Protein AF-A0A7X3X3S0-F1 (afdb_monomer_lite)

Radius of gyration: 16.03 Å; chains: 1; bounding box: 27×20×48 Å

Sequence (55 aa):
MPIYEYTCEDCGLDFERLVLGRTAPSCPGCESTRLQRRLSLPRVKSSTTRDMAMR

Structure (mmCIF, N/CA/C/O backbone):
data_AF-A0A7X3X3S0-F1
#
_entry.id   AF-A0A7X3X3S0-F1
#
loop_
_atom_site.group_PDB
_atom_site.id
_atom_site.type_symbol
_atom_site.label_atom_id
_atom_site.label_alt_id
_atom_site.label_comp_id
_atom_site.label_asym_id
_atom_site.label_entity_id
_atom_site.label_seq_id
_atom_site.pdbx_PDB_ins_code
_atom_site.Cartn_x
_atom_site.Cartn_y
_atom_site.Cartn_z
_atom_site.occupancy
_atom_site.B_iso_or_equiv
_atom_site.auth_seq_id
_atom_site.auth_comp_id
_atom_site.auth_asym_id
_atom_site.auth_atom_id
_atom_site.pdbx_PDB_model_num
ATOM 1 N N . MET A 1 1 ? 14.025 -5.794 -4.353 1.00 62.72 1 MET A N 1
ATOM 2 C CA . MET A 1 1 ? 13.016 -5.327 -3.376 1.00 62.72 1 MET A CA 1
ATOM 3 C C . MET A 1 1 ? 11.811 -4.821 -4.148 1.00 62.72 1 MET A C 1
ATOM 5 O O . MET A 1 1 ? 11.982 -3.852 -4.876 1.00 62.72 1 MET A O 1
ATOM 9 N N . PRO A 1 2 ? 10.648 -5.487 -4.080 1.00 70.94 2 PRO A N 1
ATOM 10 C CA . PRO A 1 2 ? 9.463 -5.014 -4.779 1.00 70.94 2 PRO A CA 1
ATOM 11 C C . PRO A 1 2 ? 8.813 -3.865 -3.995 1.00 70.94 2 PRO A C 1
ATOM 13 O O . PRO A 1 2 ? 8.434 -4.021 -2.833 1.00 70.94 2 PRO A O 1
ATOM 16 N N . ILE A 1 3 ? 8.718 -2.706 -4.637 1.00 82.94 3 ILE A N 1
ATOM 17 C CA . ILE A 1 3 ? 7.870 -1.597 -4.198 1.00 82.94 3 ILE A CA 1
ATOM 18 C C . ILE A 1 3 ? 6.550 -1.755 -4.946 1.00 82.94 3 ILE A C 1
ATOM 20 O O . ILE A 1 3 ? 6.553 -2.064 -6.139 1.00 82.94 3 ILE A O 1
ATOM 24 N N . TYR A 1 4 ? 5.440 -1.590 -4.239 1.00 85.56 4 TYR A N 1
ATOM 25 C CA . TYR A 1 4 ? 4.113 -1.603 -4.834 1.00 85.56 4 TYR A CA 1
A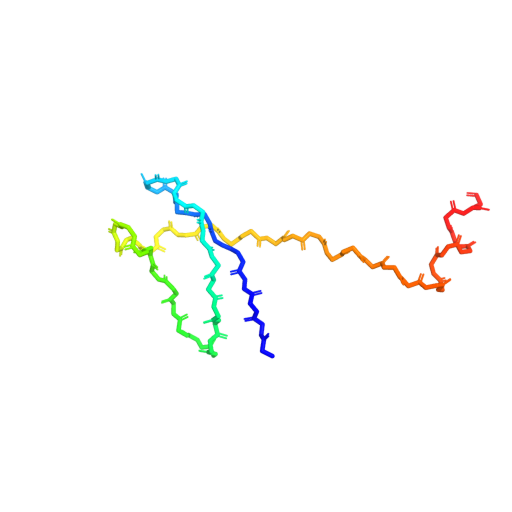TOM 26 C C . TYR A 1 4 ? 3.393 -0.302 -4.495 1.00 85.56 4 TYR A C 1
ATOM 28 O O . TYR A 1 4 ? 3.539 0.229 -3.393 1.00 85.56 4 TYR A O 1
ATOM 36 N N . GLU A 1 5 ? 2.598 0.177 -5.440 1.00 88.88 5 GLU A N 1
ATOM 37 C CA . GLU A 1 5 ? 1.646 1.258 -5.221 1.00 88.88 5 GLU A CA 1
ATOM 38 C C . GLU A 1 5 ? 0.343 0.678 -4.656 1.00 88.88 5 GLU A C 1
ATOM 40 O O . GLU A 1 5 ? -0.108 -0.407 -5.048 1.00 88.88 5 GLU A O 1
ATOM 45 N N . TYR A 1 6 ? -0.275 1.403 -3.734 1.00 91.06 6 TYR A N 1
ATOM 46 C CA . TYR A 1 6 ? -1.545 1.061 -3.113 1.00 91.06 6 TYR A CA 1
ATOM 47 C C . TYR A 1 6 ? -2.463 2.277 -3.099 1.00 91.06 6 TYR A C 1
ATOM 49 O O . TYR A 1 6 ? -2.019 3.394 -2.857 1.00 91.06 6 TYR A O 1
ATOM 57 N N . THR A 1 7 ? -3.751 2.027 -3.299 1.00 91.75 7 THR A N 1
ATOM 58 C CA . THR A 1 7 ? -4.824 3.002 -3.098 1.00 91.75 7 THR A CA 1
ATOM 59 C C . THR A 1 7 ? -5.703 2.497 -1.962 1.00 91.75 7 THR A C 1
ATOM 61 O O . THR A 1 7 ? -6.170 1.356 -2.007 1.00 91.75 7 THR A O 1
ATOM 64 N N . CYS A 1 8 ? -5.923 3.301 -0.925 1.00 93.69 8 CYS A N 1
ATOM 65 C CA . CYS A 1 8 ? -6.858 2.940 0.137 1.00 93.69 8 CYS A CA 1
ATOM 66 C C . CYS A 1 8 ? -8.304 3.101 -0.339 1.00 93.69 8 CYS A C 1
ATOM 68 O O . CYS A 1 8 ? -8.681 4.165 -0.820 1.00 93.69 8 CYS A O 1
ATOM 70 N N . GLU A 1 9 ? -9.128 2.071 -0.162 1.00 92.94 9 GLU A N 1
ATOM 71 C CA . GLU A 1 9 ? -10.539 2.117 -0.568 1.00 92.94 9 GLU A CA 1
ATOM 72 C C . GLU A 1 9 ? -11.413 2.959 0.372 1.00 92.94 9 GLU A C 1
ATOM 74 O O . GLU A 1 9 ? -12.474 3.417 -0.040 1.00 92.94 9 GLU A O 1
ATOM 79 N N . ASP A 1 10 ? -10.986 3.175 1.621 1.00 92.88 10 ASP A N 1
ATOM 80 C CA . ASP A 1 10 ? -11.789 3.911 2.606 1.00 92.88 10 ASP A CA 1
ATOM 81 C C . ASP A 1 10 ? -11.529 5.422 2.569 1.00 92.88 10 ASP A C 1
ATOM 83 O O . ASP A 1 10 ? -12.467 6.210 2.656 1.00 92.88 10 ASP A O 1
ATOM 87 N N . CYS A 1 11 ? -10.267 5.844 2.437 1.00 93.19 11 CYS A N 1
ATOM 88 C CA . CYS A 1 11 ? -9.910 7.268 2.397 1.00 93.19 11 CYS A CA 1
ATOM 89 C C . CYS A 1 11 ? -9.469 7.768 1.016 1.00 93.19 11 CYS A C 1
ATOM 91 O O . CYS A 1 11 ? -9.273 8.969 0.849 1.00 93.19 11 CYS A O 1
ATOM 93 N N . GLY A 1 12 ? -9.286 6.877 0.035 1.00 91.38 12 GLY A N 1
ATOM 94 C CA . GLY A 1 12 ? -8.817 7.241 -1.305 1.00 91.38 12 GLY A CA 1
ATOM 95 C C . GLY A 1 12 ? -7.345 7.657 -1.369 1.00 91.38 12 GLY A C 1
ATOM 96 O O . GLY A 1 12 ? -6.919 8.210 -2.377 1.00 91.38 12 GLY A O 1
ATOM 97 N N . LEU A 1 13 ? -6.567 7.438 -0.303 1.00 91.88 13 LEU A N 1
ATOM 98 C CA . LEU A 1 13 ? -5.159 7.823 -0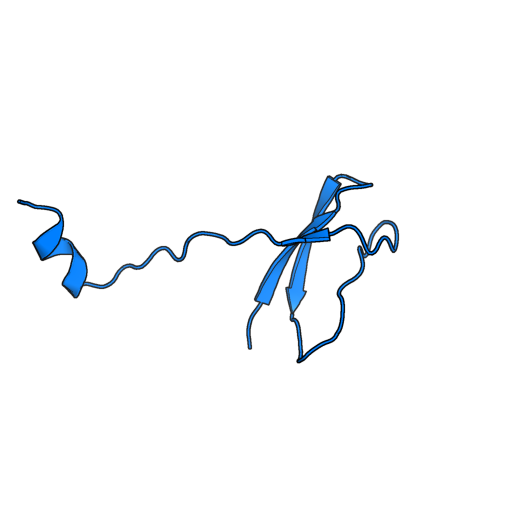.264 1.00 91.88 13 LEU A CA 1
ATOM 99 C C . LEU A 1 13 ? -4.315 6.886 -1.133 1.00 91.88 13 LEU A C 1
ATOM 101 O O . LEU A 1 13 ? -4.282 5.676 -0.893 1.00 91.88 13 LEU A O 1
ATOM 105 N N . ASP A 1 14 ? -3.581 7.471 -2.072 1.00 90.81 14 ASP A N 1
ATOM 106 C CA . ASP A 1 14 ? -2.560 6.786 -2.858 1.00 90.81 14 ASP A CA 1
ATOM 107 C C . ASP A 1 14 ? -1.207 6.852 -2.143 1.00 90.81 14 ASP A C 1
ATOM 109 O O . ASP A 1 14 ? -0.755 7.923 -1.730 1.00 90.81 14 ASP A O 1
ATOM 113 N N . PHE A 1 15 ? -0.547 5.706 -1.984 1.00 90.06 15 PHE A N 1
ATOM 114 C CA . PHE A 1 15 ? 0.774 5.628 -1.368 1.00 90.06 15 PHE A CA 1
ATOM 115 C C . PHE A 1 15 ? 1.591 4.446 -1.886 1.00 90.06 15 PHE A C 1
ATOM 117 O O . PHE A 1 15 ? 1.071 3.423 -2.328 1.00 90.06 15 PHE A O 1
ATOM 124 N N . GLU A 1 16 ? 2.909 4.565 -1.777 1.00 88.88 16 GLU A N 1
ATOM 125 C CA . GLU A 1 16 ? 3.843 3.505 -2.138 1.00 88.88 16 GLU A CA 1
ATOM 126 C C . GLU A 1 16 ? 4.334 2.787 -0.887 1.00 88.88 16 GLU A C 1
ATOM 128 O O . GLU A 1 16 ? 4.731 3.410 0.104 1.00 88.88 16 GLU A O 1
ATOM 133 N N . ARG A 1 17 ? 4.338 1.451 -0.921 1.00 85.06 17 ARG A N 1
ATOM 134 C CA . ARG A 1 17 ? 4.859 0.654 0.186 1.00 85.06 17 ARG A CA 1
ATOM 135 C C . ARG A 1 17 ? 5.801 -0.431 -0.292 1.00 85.06 17 ARG A C 1
ATOM 137 O O . ARG A 1 17 ? 5.506 -1.239 -1.171 1.00 85.06 17 ARG A O 1
ATOM 144 N N . LEU A 1 18 ? 6.948 -0.472 0.375 1.00 85.31 18 LEU A N 1
ATOM 145 C CA . LEU A 1 18 ? 7.890 -1.568 0.263 1.00 85.31 18 LEU A CA 1
ATOM 146 C C . LEU A 1 18 ? 7.381 -2.767 1.061 1.00 85.31 18 LEU A C 1
ATOM 148 O O . LEU A 1 18 ? 7.274 -2.699 2.287 1.00 85.31 18 LEU A O 1
ATOM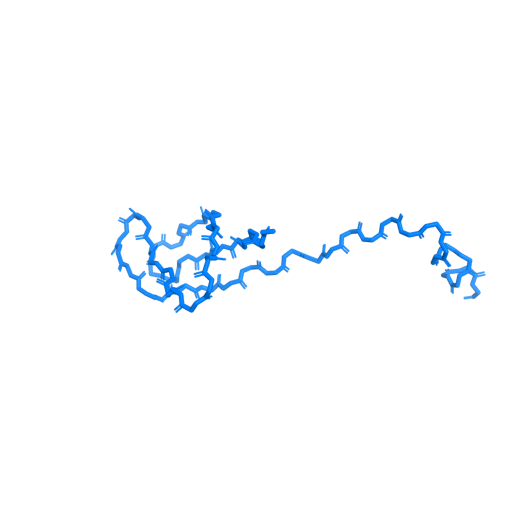 152 N N . VAL A 1 19 ? 7.069 -3.857 0.364 1.00 81.81 19 VAL A N 1
ATOM 153 C CA . VAL A 1 19 ? 6.568 -5.084 0.989 1.00 81.81 19 VAL A CA 1
ATOM 154 C C . VAL A 1 19 ? 7.729 -6.050 1.180 1.00 81.81 19 VAL A C 1
ATOM 156 O O . VAL A 1 19 ? 8.314 -6.540 0.212 1.00 81.81 19 VAL A O 1
ATOM 159 N N . LEU A 1 20 ? 8.064 -6.329 2.442 1.00 81.88 20 LEU A N 1
ATOM 160 C CA . LEU A 1 20 ? 8.997 -7.391 2.808 1.00 81.88 20 LEU A CA 1
ATOM 161 C C . LEU A 1 20 ? 8.197 -8.640 3.197 1.00 81.88 20 LEU A C 1
ATOM 163 O O . LEU A 1 20 ? 7.514 -8.655 4.217 1.00 81.88 20 LEU A O 1
ATOM 167 N N . GLY A 1 21 ? 8.281 -9.700 2.394 1.00 80.56 21 GLY A N 1
ATOM 168 C CA . GLY A 1 21 ? 7.650 -10.983 2.716 1.00 80.56 21 GLY A CA 1
ATOM 169 C C . GLY A 1 21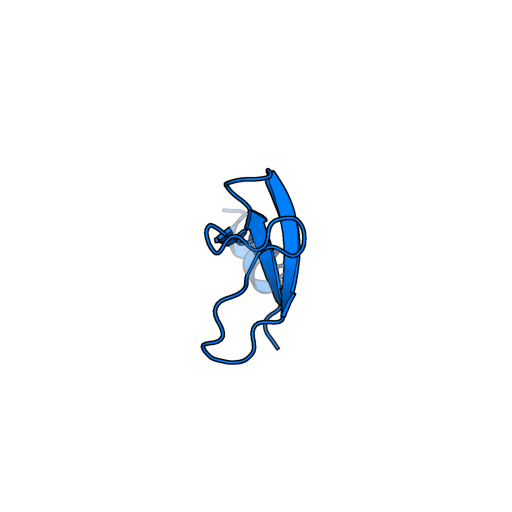 ? 6.116 -10.933 2.728 1.00 80.56 21 GLY A C 1
ATOM 170 O O . GLY A 1 21 ? 5.504 -10.481 1.765 1.00 80.56 21 GLY A O 1
ATOM 171 N N . ARG A 1 22 ? 5.496 -11.454 3.797 1.00 77.12 22 ARG A N 1
ATOM 172 C CA . ARG A 1 22 ? 4.031 -11.587 3.961 1.00 77.12 22 ARG A CA 1
ATOM 173 C C . ARG A 1 22 ? 3.409 -10.509 4.860 1.00 77.12 22 ARG A C 1
ATOM 175 O O . ARG A 1 22 ? 2.326 -10.717 5.397 1.00 77.12 22 ARG A O 1
ATOM 182 N N . THR A 1 23 ? 4.077 -9.378 5.061 1.00 80.25 23 THR A N 1
ATOM 183 C CA . THR A 1 23 ? 3.510 -8.291 5.868 1.00 80.25 23 THR A CA 1
ATOM 184 C C . THR A 1 23 ? 2.370 -7.624 5.104 1.00 80.25 23 THR A C 1
ATOM 186 O O . THR A 1 23 ? 2.588 -7.082 4.020 1.00 80.25 23 THR A O 1
ATOM 189 N N . ALA A 1 24 ? 1.159 -7.669 5.663 1.00 80.06 24 ALA A N 1
ATOM 190 C CA . ALA A 1 24 ? 0.009 -6.960 5.118 1.00 80.06 24 ALA A CA 1
ATOM 191 C C . ALA A 1 24 ? 0.201 -5.445 5.331 1.00 80.06 24 ALA A C 1
ATOM 193 O O . ALA A 1 24 ? 0.374 -5.022 6.476 1.00 80.06 24 ALA A O 1
ATOM 194 N N . PRO A 1 25 ? 0.229 -4.626 4.265 1.00 85.62 25 PRO A N 1
ATOM 195 C CA . PRO A 1 25 ? 0.302 -3.181 4.417 1.00 85.62 25 PRO A CA 1
ATOM 196 C C . PRO A 1 25 ? -1.011 -2.634 4.998 1.00 85.62 25 PRO A C 1
ATOM 198 O O . PRO A 1 25 ? -2.081 -3.191 4.762 1.00 85.62 25 PRO A O 1
ATOM 201 N N . SER A 1 26 ? -0.918 -1.532 5.738 1.00 90.75 26 SER A N 1
ATOM 202 C CA . SER A 1 26 ? -2.051 -0.731 6.210 1.00 90.75 26 SER A CA 1
ATOM 203 C C . SER A 1 26 ? -1.933 0.702 5.689 1.00 90.75 26 SER A C 1
ATOM 205 O O . SER A 1 26 ? -0.839 1.166 5.349 1.00 90.75 26 SER A O 1
ATOM 207 N N . CYS A 1 27 ? -3.067 1.392 5.575 1.00 92.00 27 CYS A N 1
ATOM 208 C CA . CYS A 1 27 ? -3.112 2.779 5.129 1.00 92.00 27 CYS A CA 1
ATOM 209 C C . CYS A 1 27 ? -2.462 3.704 6.175 1.00 92.00 27 CYS A C 1
ATOM 211 O O . CYS A 1 27 ? -2.884 3.682 7.329 1.00 92.00 27 CYS A O 1
ATOM 213 N N . PRO A 1 28 ? -1.503 4.572 5.810 1.00 90.00 28 PRO A N 1
ATOM 214 C CA . PRO A 1 28 ? -0.870 5.483 6.766 1.00 90.00 28 PRO A CA 1
ATOM 215 C C . PRO A 1 28 ? -1.775 6.646 7.211 1.00 90.00 28 PRO A C 1
ATOM 217 O O . PRO A 1 28 ? -1.452 7.316 8.184 1.00 90.00 28 PRO A O 1
ATOM 220 N N . GLY A 1 29 ? -2.880 6.913 6.503 1.00 88.88 29 GLY A N 1
ATOM 221 C CA . GLY A 1 29 ? -3.799 8.013 6.828 1.00 88.88 29 GLY A CA 1
ATOM 222 C C . GLY A 1 29 ? -5.014 7.613 7.671 1.00 88.88 29 GLY A C 1
ATOM 223 O O . GLY A 1 29 ? -5.567 8.452 8.372 1.00 88.88 29 GLY A O 1
ATOM 224 N N . CYS A 1 30 ? -5.450 6.353 7.594 1.00 92.12 30 CYS A N 1
ATOM 225 C CA . CYS A 1 30 ? -6.655 5.872 8.284 1.00 92.12 30 CYS A CA 1
ATOM 226 C C . CYS A 1 30 ? -6.500 4.489 8.932 1.00 92.12 30 CYS A C 1
ATOM 228 O O . CYS A 1 30 ? -7.479 3.946 9.428 1.00 92.12 30 CYS A O 1
ATOM 230 N N . GLU A 1 31 ? -5.305 3.891 8.873 1.00 90.94 31 GLU A N 1
ATOM 231 C CA . GLU A 1 31 ? -4.979 2.561 9.417 1.00 90.94 31 GLU A CA 1
ATOM 232 C C . GLU A 1 31 ? -5.796 1.389 8.845 1.00 90.94 31 GLU A C 1
ATOM 234 O O . GLU A 1 31 ? -5.641 0.247 9.275 1.00 90.94 31 GLU A O 1
ATOM 239 N N . SER A 1 32 ? -6.607 1.629 7.810 1.00 90.88 32 SER A N 1
ATOM 240 C CA . SER A 1 32 ? -7.377 0.577 7.152 1.00 90.88 32 SER A CA 1
ATOM 241 C C . SER A 1 32 ? -6.486 -0.456 6.457 1.00 90.88 32 SER A C 1
ATOM 243 O O . SER A 1 32 ? -5.444 -0.140 5.876 1.00 90.88 32 SER A O 1
ATOM 245 N N . THR A 1 33 ? -6.941 -1.707 6.472 1.00 89.38 33 THR A N 1
ATOM 246 C CA . THR A 1 33 ? -6.365 -2.833 5.724 1.00 89.38 33 THR A CA 1
ATOM 247 C C . THR A 1 33 ? -6.995 -3.006 4.338 1.00 89.38 33 THR A C 1
ATOM 249 O O . THR A 1 33 ? -6.533 -3.840 3.555 1.00 89.38 33 THR A O 1
ATOM 252 N N . ARG A 1 34 ? -8.022 -2.212 3.998 1.00 91.81 34 ARG A N 1
ATOM 253 C CA . ARG A 1 34 ? -8.680 -2.211 2.683 1.00 91.81 34 ARG A CA 1
ATOM 254 C C . ARG A 1 34 ? -7.863 -1.413 1.671 1.00 91.81 34 ARG A C 1
ATOM 256 O O . ARG A 1 34 ? -8.090 -0.223 1.438 1.00 91.81 34 ARG A O 1
ATOM 263 N N . LEU A 1 35 ? -6.868 -2.084 1.104 1.00 90.50 35 LEU A N 1
ATOM 264 C CA . LEU A 1 35 ? -5.936 -1.507 0.146 1.00 90.50 35 LEU A CA 1
ATOM 265 C C . LEU A 1 35 ? -6.034 -2.216 -1.201 1.00 90.50 35 LEU A C 1
ATOM 267 O O . LEU A 1 35 ? -5.832 -3.428 -1.297 1.00 90.50 35 LEU A O 1
ATOM 271 N N . GLN A 1 36 ? -6.226 -1.440 -2.258 1.00 90.12 36 GLN A N 1
ATOM 272 C CA . GLN A 1 36 ? -6.151 -1.919 -3.626 1.00 90.12 36 GLN A CA 1
ATOM 273 C C . GLN A 1 36 ? -4.716 -1.766 -4.140 1.00 90.12 36 GLN A C 1
ATOM 275 O O . GLN A 1 36 ? -4.206 -0.654 -4.268 1.00 90.12 36 GLN A O 1
ATOM 280 N N . ARG A 1 37 ? -4.045 -2.880 -4.465 1.00 87.81 37 ARG A N 1
ATOM 281 C CA . ARG A 1 37 ? -2.703 -2.831 -5.069 1.00 87.81 37 ARG A CA 1
ATOM 282 C C . ARG A 1 37 ? -2.796 -2.316 -6.503 1.00 87.81 37 ARG A C 1
ATOM 284 O O . ARG A 1 37 ? -3.370 -2.976 -7.371 1.00 87.81 37 ARG A O 1
ATOM 291 N N . ARG A 1 38 ? -2.173 -1.176 -6.764 1.00 85.56 38 ARG A N 1
ATOM 292 C CA . ARG A 1 38 ? -2.000 -0.607 -8.096 1.00 85.56 38 ARG A CA 1
ATOM 293 C C . ARG A 1 38 ? -0.786 -1.279 -8.728 1.00 85.56 38 ARG A C 1
ATOM 295 O O . ARG A 1 38 ? 0.340 -1.152 -8.255 1.00 85.56 38 ARG A O 1
ATOM 302 N N . LEU A 1 39 ? -1.024 -2.065 -9.773 1.00 74.31 39 LEU A N 1
ATOM 303 C CA . LEU A 1 39 ? 0.055 -2.598 -10.594 1.00 74.31 39 LEU A CA 1
ATOM 304 C C . LEU A 1 39 ? 0.224 -1.656 -11.783 1.00 74.31 39 LEU A C 1
ATOM 306 O O . LEU A 1 39 ? -0.527 -1.733 -12.755 1.00 74.31 39 LEU A O 1
ATOM 310 N N . SER A 1 40 ? 1.178 -0.735 -11.692 1.00 65.62 40 SER A N 1
ATOM 311 C CA . SER A 1 40 ? 1.608 0.044 -12.847 1.00 65.62 40 SER A CA 1
ATOM 312 C C . SER A 1 40 ? 2.166 -0.942 -13.883 1.00 65.62 40 SER A C 1
ATOM 314 O O . SER A 1 40 ? 3.029 -1.769 -13.577 1.00 65.62 40 SER A O 1
ATOM 316 N N . LEU A 1 41 ? 1.608 -0.928 -15.102 1.00 62.34 41 LEU A N 1
ATOM 317 C CA . LEU A 1 41 ? 2.095 -1.781 -16.187 1.00 62.34 41 LEU A CA 1
ATOM 318 C C . LEU A 1 41 ? 3.592 -1.498 -16.357 1.00 62.34 41 LEU A C 1
ATOM 320 O O . LEU A 1 41 ? 3.955 -0.333 -16.556 1.00 62.34 41 LEU A O 1
ATOM 324 N N . PRO A 1 42 ? 4.476 -2.510 -16.276 1.00 59.12 42 PRO A N 1
ATOM 325 C CA . PRO A 1 42 ? 5.885 -2.273 -16.507 1.00 59.12 42 PRO A CA 1
ATOM 326 C C . PRO A 1 42 ? 6.017 -1.723 -17.922 1.00 59.12 42 PRO A C 1
ATOM 328 O O . PRO A 1 42 ? 5.665 -2.387 -18.899 1.00 59.12 42 PRO A O 1
ATOM 331 N N . ARG A 1 43 ? 6.508 -0.487 -18.049 1.00 56.53 43 ARG A N 1
ATOM 332 C CA . ARG A 1 43 ? 6.850 0.085 -19.349 1.00 56.53 43 ARG A CA 1
ATOM 333 C C . ARG A 1 43 ? 8.121 -0.600 -19.833 1.00 56.53 43 ARG A C 1
ATOM 335 O O . ARG A 1 43 ? 9.217 -0.057 -19.724 1.00 56.53 43 ARG A O 1
ATOM 342 N N . VAL A 1 44 ? 7.974 -1.824 -20.325 1.00 59.81 44 VAL A N 1
ATOM 343 C CA . VAL A 1 44 ? 9.048 -2.593 -20.943 1.00 59.81 44 VAL A CA 1
ATOM 344 C C . VAL A 1 44 ? 9.523 -1.844 -22.184 1.00 59.81 44 VAL A C 1
ATOM 346 O O . VAL A 1 44 ? 8.913 -1.886 -23.247 1.00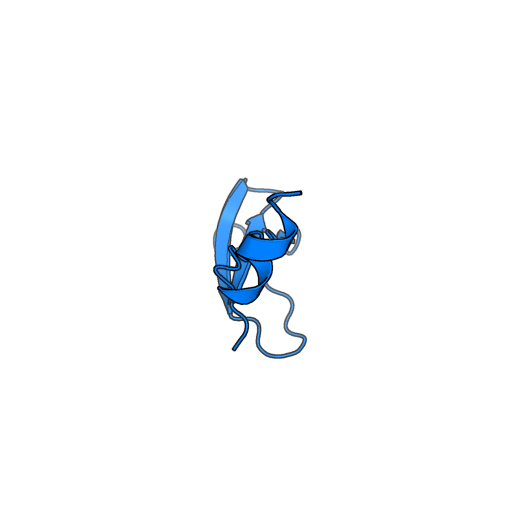 59.81 44 VAL A O 1
ATOM 349 N N . LYS A 1 45 ? 10.637 -1.124 -22.044 1.00 55.06 45 LYS A N 1
ATOM 350 C CA . LYS A 1 45 ? 11.480 -0.721 -23.172 1.00 55.06 45 LYS A CA 1
ATOM 351 C C . LYS A 1 45 ? 12.494 -1.833 -23.449 1.00 55.06 45 LYS A C 1
ATOM 353 O O . LYS A 1 45 ? 13.695 -1.619 -23.351 1.00 55.06 45 LYS A O 1
ATOM 358 N N . SER A 1 46 ? 12.018 -3.038 -23.748 1.00 54.59 46 SER A N 1
ATOM 359 C CA . SER A 1 46 ? 12.862 -4.110 -24.276 1.00 54.59 46 SER A CA 1
ATOM 360 C C . SER A 1 46 ? 13.109 -3.835 -25.760 1.00 54.59 46 SER A C 1
ATOM 362 O O . SER A 1 46 ? 12.177 -3.824 -26.564 1.00 54.59 46 SER A O 1
ATOM 364 N N . SER A 1 47 ? 14.368 -3.594 -26.135 1.00 58.38 47 SER A N 1
ATOM 365 C CA . SER A 1 47 ? 14.795 -3.405 -27.533 1.00 58.38 47 SER A CA 1
ATOM 366 C C . SER A 1 47 ? 14.372 -4.565 -28.444 1.00 58.38 47 SER A C 1
ATOM 368 O O . SER A 1 47 ? 14.175 -4.356 -29.633 1.00 58.38 47 SER A O 1
ATOM 370 N N . THR A 1 48 ? 14.140 -5.749 -27.879 1.00 58.78 48 THR A N 1
ATOM 371 C CA . THR A 1 48 ? 13.733 -6.977 -28.576 1.00 58.78 48 THR A CA 1
ATOM 372 C C . THR A 1 48 ? 12.241 -7.039 -28.948 1.00 58.78 48 THR A C 1
ATOM 374 O O . THR A 1 48 ? 11.856 -7.880 -29.750 1.00 58.78 48 THR A O 1
ATOM 377 N N . THR A 1 49 ? 11.374 -6.174 -28.402 1.00 56.47 49 THR A N 1
ATOM 378 C CA . THR A 1 49 ? 9.918 -6.212 -28.690 1.00 56.47 49 THR A CA 1
ATOM 379 C C . THR A 1 49 ? 9.492 -5.200 -29.763 1.00 56.47 49 THR A C 1
ATOM 381 O O . THR A 1 49 ? 8.389 -5.307 -30.295 1.00 56.47 49 THR A O 1
ATOM 384 N N . ARG A 1 50 ? 10.357 -4.243 -30.148 1.00 56.62 50 ARG A N 1
ATOM 385 C CA . ARG A 1 50 ? 10.050 -3.295 -31.243 1.00 56.62 50 ARG A CA 1
ATOM 386 C C . ARG A 1 50 ? 9.851 -3.987 -32.593 1.00 56.62 50 ARG A C 1
ATOM 388 O O . ARG A 1 50 ? 9.044 -3.498 -33.375 1.00 56.62 50 ARG A O 1
ATOM 395 N N . ASP A 1 51 ? 10.519 -5.113 -32.835 1.00 55.56 51 ASP A N 1
ATOM 396 C CA . ASP A 1 51 ? 10.448 -5.815 -34.124 1.00 55.56 51 ASP A CA 1
ATOM 397 C C . ASP A 1 51 ? 9.161 -6.633 -34.319 1.00 55.56 51 ASP A C 1
ATOM 399 O O . ASP A 1 51 ? 8.782 -6.912 -35.452 1.00 55.56 51 ASP A O 1
ATOM 403 N N . MET A 1 52 ? 8.443 -6.991 -33.247 1.00 58.22 52 MET A N 1
ATOM 404 C CA . MET A 1 52 ? 7.197 -7.770 -33.359 1.00 58.22 52 MET A CA 1
ATOM 405 C C . MET A 1 52 ? 5.927 -6.914 -33.422 1.00 58.22 52 MET A C 1
ATOM 407 O O . MET A 1 52 ? 4.883 -7.419 -33.816 1.00 58.22 52 MET A O 1
ATOM 411 N N . ALA A 1 53 ? 6.003 -5.628 -33.065 1.00 59.94 53 ALA A N 1
ATOM 412 C CA . ALA A 1 53 ? 4.870 -4.697 -33.120 1.00 59.94 53 ALA A CA 1
ATOM 413 C C . ALA A 1 53 ? 4.741 -3.957 -34.471 1.00 59.94 53 ALA A C 1
ATOM 415 O O . ALA A 1 53 ? 3.887 -3.086 -34.610 1.00 59.94 53 ALA A O 1
ATOM 416 N N . MET A 1 54 ? 5.603 -4.275 -35.444 1.00 61.72 54 MET A N 1
ATOM 417 C CA . MET A 1 54 ? 5.643 -3.696 -36.795 1.00 61.72 54 MET A CA 1
ATOM 418 C C . MET A 1 54 ? 5.416 -4.786 -37.861 1.00 61.72 54 MET A C 1
ATOM 420 O O . MET A 1 54 ? 6.155 -4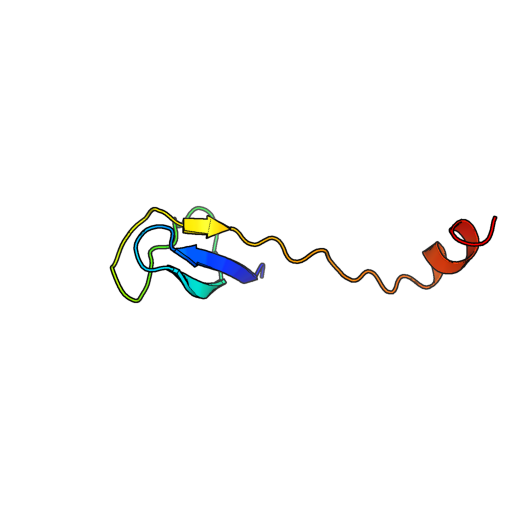.873 -38.843 1.00 61.72 54 MET A O 1
ATOM 424 N N . ARG A 1 55 ? 4.431 -5.658 -37.639 1.00 51.75 55 ARG A N 1
ATOM 425 C CA . ARG A 1 55 ? 3.851 -6.526 -38.671 1.00 51.75 55 ARG A CA 1
ATOM 426 C C . ARG A 1 55 ? 2.355 -6.294 -38.743 1.00 51.75 55 ARG A C 1
ATOM 428 O O . ARG A 1 55 ? 1.744 -6.192 -37.658 1.00 51.75 55 ARG A O 1
#

pLDDT: mean 78.41, std 14.26, range [51.75, 93.69]

Foldseek 3Di:
DDKWWKAAPPPRDIDIDDDDDPDQDADPPPRHSRIDTDDDDPPDPDVVCVVVVPD

Secondary structure (DSSP, 8-state):
--EEEEEETTT--EEEEE--TTPPP--TTT--S-EEEE-PPP----TTTTTTS--